Protein AF-A0A9D5JWA3-F1 (afdb_monomer_lite)

Radius of gyration: 16.67 Å; chains: 1; bounding box: 48×24×41 Å

Foldseek 3Di:
DDCVVVVVVVVVVVDDPDDDDDDPVQVVCCVPPVVVVVVLLVVLLVVLVVCAPAAEDEAEACHRVSSVVNNVVRYNYYHYDYPD

Secondary structure (DSSP, 8-state):
--THHHHHHHHHTTS--PPPPPPHHHHHHHHH-HHHHHHHHHHHHHHHHHHTT-SEEEEE--TTSTTHHHHHTTSSEEEEE---

Organism: NCBI:txid2044937

Sequence (84 aa):
MNNSKALWLSVEREIQSDLITLGRYASDDYIHDPKHLGFVASRYKFCASLLRGSHVVLEVGCGDGFGSGIVASTVDRLICTDIN

Structure (mmCIF, N/CA/C/O backbone):
data_AF-A0A9D5JWA3-F1
#
_entry.id   AF-A0A9D5JWA3-F1
#
loop_
_atom_site.group_PDB
_atom_site.id
_atom_site.type_symbol
_atom_site.label_atom_id
_atom_site.label_alt_id
_atom_site.label_comp_id
_atom_site.label_asym_id
_atom_site.label_entity_id
_atom_site.label_seq_id
_atom_site.pdbx_PDB_ins_code
_atom_site.Cartn_x
_atom_site.Cartn_y
_atom_site.Cartn_z
_atom_site.occupancy
_atom_site.B_iso_or_equiv
_atom_site.auth_seq_id
_atom_site.auth_comp_id
_atom_site.auth_asym_id
_atom_site.auth_atom_id
_atom_site.pdbx_PDB_model_num
ATOM 1 N N . MET A 1 1 ? 29.645 1.828 25.112 1.00 54.19 1 MET A N 1
ATOM 2 C CA . MET A 1 1 ? 29.508 1.588 23.658 1.00 54.19 1 MET A CA 1
ATOM 3 C C . MET A 1 1 ? 28.041 1.336 23.376 1.00 54.19 1 MET A C 1
ATOM 5 O O . MET A 1 1 ? 27.456 0.488 24.035 1.00 54.19 1 MET A O 1
ATOM 9 N N . ASN A 1 2 ? 27.434 2.150 22.513 1.00 63.12 2 ASN A N 1
ATOM 10 C CA . ASN A 1 2 ? 25.991 2.142 22.288 1.00 63.12 2 ASN A CA 1
ATOM 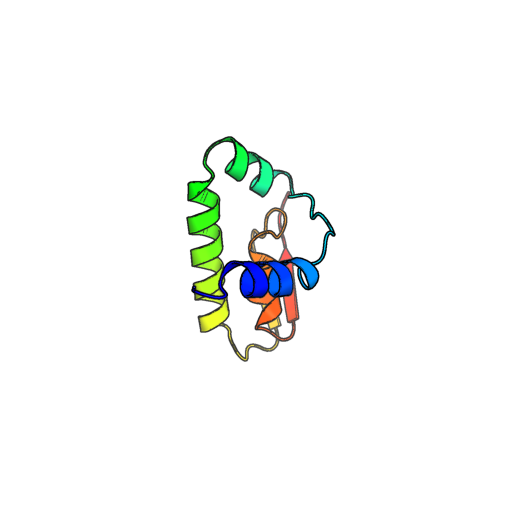11 C C . ASN A 1 2 ? 25.554 0.805 21.677 1.00 63.12 2 ASN A C 1
ATOM 13 O O . ASN A 1 2 ? 26.117 0.361 20.678 1.00 63.12 2 ASN A O 1
ATOM 17 N N . ASN A 1 3 ? 24.547 0.174 22.279 1.00 84.00 3 ASN A N 1
ATOM 18 C CA . ASN A 1 3 ? 24.044 -1.154 21.919 1.00 84.00 3 ASN A CA 1
ATOM 19 C C . ASN A 1 3 ? 23.229 -1.169 20.601 1.00 84.00 3 ASN A C 1
ATOM 21 O O . ASN A 1 3 ? 22.412 -2.057 20.367 1.00 84.00 3 ASN A O 1
ATOM 25 N N . SER A 1 4 ? 23.422 -0.172 19.733 1.00 91.06 4 SER A N 1
ATOM 26 C CA . SER A 1 4 ? 22.634 0.056 18.516 1.00 91.06 4 SER A CA 1
ATOM 27 C C . SER A 1 4 ? 22.689 -1.125 17.550 1.00 91.06 4 SER A C 1
ATOM 29 O O . SER A 1 4 ? 21.693 -1.426 16.906 1.00 91.06 4 SER A O 1
ATOM 31 N N . LYS A 1 5 ? 23.823 -1.838 17.486 1.00 92.56 5 LYS A N 1
ATOM 32 C CA . LYS A 1 5 ? 23.953 -3.043 16.657 1.00 92.56 5 LYS A CA 1
ATOM 33 C C . LYS A 1 5 ? 23.053 -4.178 17.151 1.00 92.56 5 LYS A C 1
ATOM 35 O O . LYS A 1 5 ? 22.382 -4.799 16.338 1.00 92.56 5 LYS A O 1
ATOM 40 N N . ALA A 1 6 ? 23.023 -4.451 18.457 1.00 93.88 6 ALA A N 1
ATOM 41 C CA . ALA A 1 6 ? 22.172 -5.517 18.985 1.00 93.88 6 ALA A CA 1
ATOM 42 C C . ALA A 1 6 ? 20.684 -5.170 18.852 1.00 93.88 6 ALA A C 1
ATOM 44 O O . ALA A 1 6 ? 19.887 -6.056 18.565 1.00 93.88 6 ALA A O 1
ATOM 45 N N . LEU A 1 7 ? 20.337 -3.886 19.008 1.00 93.06 7 LEU A N 1
ATOM 46 C CA . LEU A 1 7 ? 18.981 -3.386 18.789 1.00 93.06 7 LEU A CA 1
ATOM 47 C C . LEU A 1 7 ? 18.556 -3.497 17.316 1.00 93.06 7 LEU A C 1
ATOM 49 O O . LEU A 1 7 ? 17.439 -3.902 17.024 1.00 93.06 7 LEU A O 1
ATOM 53 N N . TRP A 1 8 ? 19.445 -3.176 16.373 1.00 93.06 8 TRP A N 1
ATOM 54 C CA . TRP A 1 8 ? 19.135 -3.324 14.950 1.00 93.06 8 TRP A CA 1
ATOM 55 C C . TRP A 1 8 ? 18.938 -4.798 14.572 1.00 93.06 8 TRP A C 1
ATOM 57 O O . TRP A 1 8 ? 17.940 -5.145 13.949 1.00 93.06 8 TRP A O 1
ATOM 67 N N . LEU A 1 9 ? 19.820 -5.682 15.051 1.00 93.88 9 LEU A N 1
ATOM 68 C CA . LEU A 1 9 ? 19.706 -7.127 14.835 1.00 93.88 9 LEU A CA 1
ATOM 69 C C . LEU A 1 9 ? 18.460 -7.742 15.491 1.00 93.88 9 LEU A C 1
ATOM 71 O O . LEU A 1 9 ? 18.009 -8.792 15.047 1.00 93.88 9 LEU A O 1
ATOM 75 N N . SER A 1 10 ? 17.908 -7.155 16.561 1.00 94.19 10 SER A N 1
ATOM 76 C CA . 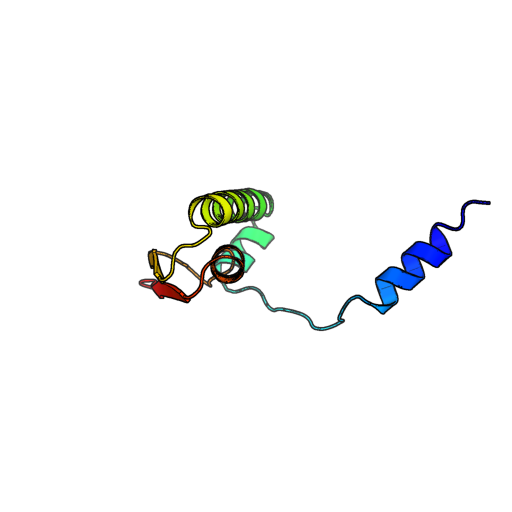SER A 1 10 ? 16.639 -7.641 17.114 1.00 94.19 10 SER A CA 1
ATOM 77 C C . SER A 1 10 ? 15.455 -7.292 16.224 1.00 94.19 10 SER A C 1
ATOM 79 O O . SER A 1 10 ? 14.620 -8.161 16.017 1.00 94.19 10 SER A O 1
ATOM 81 N N . VAL A 1 11 ? 15.424 -6.081 15.658 1.00 92.62 11 VAL A N 1
ATOM 82 C CA . VAL A 1 11 ? 14.374 -5.661 14.714 1.00 92.62 11 VAL A CA 1
ATOM 83 C C . VAL A 1 11 ? 14.465 -6.451 13.413 1.00 92.62 11 VAL A C 1
ATOM 85 O O . VAL A 1 11 ? 13.451 -6.932 12.928 1.00 92.62 11 VAL A O 1
ATOM 88 N N . GLU A 1 12 ? 15.667 -6.642 12.865 1.00 92.75 12 GLU A N 1
ATOM 89 C CA . GLU A 1 12 ? 15.863 -7.402 11.623 1.00 92.75 12 GLU A CA 1
ATOM 90 C C . GLU A 1 12 ? 15.284 -8.823 11.715 1.00 92.75 12 GLU A C 1
ATOM 92 O O . GLU A 1 12 ? 14.660 -9.291 10.769 1.00 92.75 12 GLU A O 1
ATOM 97 N N . ARG A 1 13 ? 15.409 -9.483 12.877 1.00 93.19 13 ARG A N 1
ATOM 98 C CA . ARG A 1 13 ? 14.826 -10.816 13.116 1.00 93.19 13 ARG A CA 1
ATOM 99 C C . ARG A 1 13 ? 13.294 -10.843 13.120 1.00 93.19 13 ARG A C 1
ATOM 101 O O . ARG A 1 13 ? 12.730 -11.925 12.994 1.00 93.19 13 ARG A O 1
ATOM 108 N N . GLU A 1 14 ? 12.638 -9.702 13.315 1.00 93.31 14 GLU A N 1
ATOM 109 C CA . GLU A 1 14 ? 11.175 -9.575 13.310 1.00 93.31 14 GLU A CA 1
ATOM 110 C C . GLU A 1 14 ? 10.623 -9.229 11.918 1.00 93.31 14 GLU A C 1
ATOM 112 O O . GLU A 1 14 ? 9.429 -9.397 11.672 1.00 93.31 14 GLU A O 1
ATOM 117 N N . ILE A 1 15 ? 11.471 -8.757 10.996 1.00 91.56 15 ILE A N 1
ATOM 118 C CA . ILE A 1 15 ? 11.055 -8.397 9.638 1.00 91.56 15 ILE A CA 1
ATOM 119 C C . ILE A 1 15 ? 10.775 -9.678 8.846 1.00 91.56 15 ILE A C 1
ATOM 121 O O . ILE A 1 15 ? 11.641 -10.539 8.695 1.00 91.56 15 ILE A O 1
ATOM 125 N N . GLN A 1 16 ? 9.559 -9.796 8.309 1.00 89.44 16 GLN A N 1
ATOM 126 C CA . GLN A 1 16 ? 9.201 -10.899 7.420 1.00 89.44 16 GLN A CA 1
ATOM 127 C C . GLN A 1 16 ? 10.022 -10.846 6.125 1.00 89.44 16 GLN A C 1
ATOM 129 O O . GLN A 1 16 ? 10.202 -9.784 5.533 1.00 89.44 16 GLN A O 1
ATOM 134 N N . SER A 1 17 ? 10.496 -12.008 5.675 1.00 88.12 17 SER A N 1
ATOM 135 C CA . SER A 1 17 ? 11.289 -12.145 4.446 1.00 88.12 17 SER A CA 1
ATOM 136 C C . SER A 1 17 ? 10.448 -12.233 3.173 1.00 88.12 17 SER A C 1
ATOM 138 O O . SER A 1 17 ? 11.009 -12.327 2.082 1.00 88.12 17 SER A O 1
ATOM 140 N N . ASP A 1 18 ? 9.122 -12.268 3.304 1.00 93.38 18 ASP A N 1
ATOM 141 C CA . ASP A 1 18 ? 8.227 -12.419 2.166 1.00 93.38 18 ASP A CA 1
ATOM 142 C C . ASP A 1 18 ? 8.328 -11.203 1.248 1.00 93.38 18 ASP A C 1
ATOM 144 O O . ASP A 1 18 ? 8.186 -10.050 1.661 1.00 93.38 18 ASP A O 1
ATOM 148 N N . LEU A 1 19 ? 8.592 -11.477 -0.025 1.00 91.31 19 LEU A N 1
ATOM 149 C CA . LEU A 1 19 ? 8.688 -10.450 -1.046 1.00 91.31 19 LEU A CA 1
ATOM 150 C C . LEU A 1 19 ? 7.317 -10.228 -1.671 1.00 91.31 19 LEU A C 1
ATOM 152 O O . LEU A 1 19 ? 6.641 -11.175 -2.075 1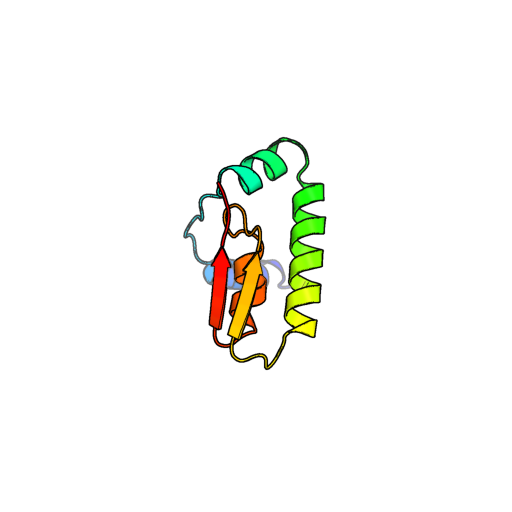.00 91.31 19 LEU A O 1
ATOM 156 N N . ILE A 1 20 ? 6.944 -8.961 -1.820 1.00 91.06 20 ILE A N 1
ATOM 157 C CA . ILE A 1 20 ? 5.802 -8.570 -2.640 1.00 91.06 20 ILE A CA 1
ATOM 158 C C . ILE A 1 20 ? 6.291 -8.200 -4.037 1.00 91.06 20 ILE A C 1
ATOM 160 O O . ILE A 1 20 ? 7.292 -7.502 -4.201 1.00 91.06 20 ILE A O 1
ATOM 164 N N . THR A 1 21 ? 5.580 -8.672 -5.055 1.00 94.44 21 THR A N 1
ATOM 165 C CA . THR A 1 21 ? 5.788 -8.206 -6.429 1.00 94.44 21 THR A CA 1
ATOM 166 C C . THR A 1 21 ? 4.877 -7.012 -6.664 1.00 94.44 21 THR A C 1
ATOM 168 O O . THR A 1 21 ? 3.676 -7.096 -6.408 1.00 94.44 21 THR A O 1
ATOM 171 N N . LEU A 1 22 ? 5.445 -5.897 -7.126 1.00 95.06 22 LEU A N 1
ATOM 172 C CA . LEU A 1 22 ? 4.657 -4.725 -7.492 1.00 95.06 22 LEU A CA 1
ATOM 173 C C . LEU A 1 22 ? 3.878 -4.991 -8.783 1.00 95.06 22 LEU A C 1
ATOM 175 O O . LEU A 1 22 ? 4.345 -5.697 -9.679 1.00 95.06 22 LEU A O 1
ATOM 179 N N . GLY A 1 23 ? 2.687 -4.405 -8.880 1.00 95.31 23 GLY A N 1
ATOM 180 C CA . GLY A 1 23 ? 1.906 -4.434 -10.109 1.00 95.31 23 GLY A CA 1
ATOM 181 C C . GLY A 1 23 ? 2.566 -3.633 -11.230 1.00 95.31 23 GLY A C 1
ATOM 182 O O . GLY A 1 23 ? 3.591 -2.975 -11.039 1.00 95.31 23 GLY A O 1
ATOM 183 N N . ARG A 1 24 ? 1.993 -3.714 -12.434 1.00 95.69 24 ARG A N 1
ATOM 184 C CA . ARG A 1 24 ? 2.576 -3.113 -13.641 1.00 95.69 24 ARG A CA 1
ATOM 185 C C . ARG A 1 24 ? 2.805 -1.607 -13.497 1.00 95.69 24 ARG A C 1
ATOM 187 O O . ARG A 1 24 ? 3.866 -1.137 -13.890 1.00 95.69 24 ARG A O 1
ATOM 194 N N . TYR A 1 25 ? 1.827 -0.875 -12.969 1.00 95.56 25 TYR A N 1
ATOM 195 C CA . TYR A 1 25 ? 1.867 0.587 -12.911 1.00 95.56 25 TYR A CA 1
ATOM 196 C C . TYR A 1 25 ? 2.826 1.065 -11.826 1.00 95.56 25 TYR A C 1
ATOM 198 O O . TYR A 1 25 ? 3.702 1.879 -12.096 1.00 95.56 25 TYR A O 1
ATOM 206 N N . ALA A 1 26 ? 2.741 0.485 -10.630 1.00 96.44 26 ALA A N 1
ATOM 207 C CA . ALA A 1 26 ? 3.662 0.792 -9.549 1.00 96.44 26 ALA A CA 1
ATOM 208 C C . ALA A 1 26 ? 5.105 0.391 -9.893 1.00 96.44 26 ALA A C 1
ATOM 210 O O . ALA A 1 26 ? 6.042 1.088 -9.514 1.00 96.44 26 ALA A O 1
ATOM 211 N N . SER A 1 27 ? 5.303 -0.705 -10.634 1.00 97.50 27 SER A N 1
ATOM 212 C CA . SER A 1 27 ? 6.630 -1.092 -11.130 1.00 97.50 27 SER A CA 1
ATOM 213 C C . SER A 1 27 ? 7.183 -0.078 -12.129 1.00 97.50 27 SER A C 1
ATOM 215 O O . SER A 1 27 ? 8.345 0.305 -12.014 1.00 97.50 27 SER A O 1
ATOM 217 N N . ASP A 1 28 ? 6.368 0.364 -13.092 1.00 97.12 28 ASP A N 1
ATOM 218 C CA . ASP A 1 28 ? 6.771 1.360 -14.089 1.00 97.12 28 ASP A CA 1
ATOM 219 C C . ASP A 1 28 ? 7.144 2.691 -13.427 1.00 97.12 28 ASP A C 1
ATOM 221 O O . ASP A 1 28 ? 8.222 3.227 -13.693 1.00 97.12 28 ASP A O 1
ATOM 225 N N . ASP A 1 29 ? 6.324 3.149 -12.477 1.00 96.75 29 ASP A N 1
ATOM 226 C CA . ASP A 1 29 ? 6.614 4.331 -11.669 1.00 96.75 29 ASP A CA 1
ATOM 227 C C . ASP A 1 29 ? 7.914 4.160 -10.878 1.00 96.75 29 ASP A C 1
ATOM 229 O O . ASP A 1 29 ? 8.756 5.049 -10.889 1.00 96.75 29 ASP A O 1
ATOM 233 N N . TYR A 1 30 ? 8.132 3.021 -10.211 1.00 96.94 30 TYR A N 1
ATOM 234 C CA . TYR A 1 30 ? 9.365 2.799 -9.447 1.00 96.94 30 TYR A CA 1
ATOM 235 C C . TYR A 1 30 ? 10.618 2.873 -10.329 1.00 96.94 30 TYR A C 1
ATOM 237 O O . TYR A 1 30 ? 11.639 3.422 -9.911 1.00 96.94 30 TYR A O 1
ATOM 245 N N . ILE A 1 31 ? 10.548 2.305 -11.535 1.00 97.94 31 ILE A N 1
ATOM 246 C CA . ILE A 1 31 ? 11.671 2.238 -12.474 1.00 97.94 31 ILE A CA 1
ATOM 247 C C . ILE A 1 31 ? 11.981 3.619 -13.060 1.00 97.94 31 ILE A C 1
ATOM 249 O O . ILE A 1 31 ? 13.154 3.983 -13.163 1.00 97.94 31 ILE A O 1
ATOM 253 N N . HIS A 1 32 ? 10.956 4.380 -13.445 1.00 98.25 32 HIS A N 1
ATOM 254 C CA . HIS A 1 32 ? 11.134 5.617 -14.209 1.00 98.25 32 HIS A CA 1
ATOM 255 C C . HIS A 1 32 ? 11.093 6.886 -13.347 1.00 98.25 32 HIS A C 1
ATOM 257 O O . HIS A 1 32 ? 11.850 7.822 -13.611 1.00 98.25 32 HIS A O 1
ATOM 263 N N . ASP A 1 33 ? 10.261 6.927 -12.305 1.00 97.25 33 ASP A N 1
ATOM 264 C CA . ASP A 1 33 ? 10.178 8.031 -11.344 1.00 97.25 33 ASP A CA 1
ATOM 265 C C . ASP A 1 33 ? 9.749 7.547 -9.941 1.00 97.25 33 ASP A C 1
ATOM 267 O O . ASP A 1 33 ? 8.595 7.706 -9.526 1.00 97.25 33 ASP A O 1
ATOM 271 N N . PRO A 1 34 ? 10.676 7.014 -9.126 1.00 96.31 34 PRO A N 1
ATOM 272 C CA . PRO A 1 34 ? 10.337 6.505 -7.798 1.00 96.31 34 PRO A CA 1
ATOM 273 C C . PRO A 1 34 ? 9.829 7.592 -6.836 1.00 96.31 34 PRO A C 1
ATOM 275 O O . PRO A 1 34 ? 9.230 7.272 -5.806 1.00 96.31 34 PRO A O 1
ATOM 278 N N . LYS A 1 35 ? 10.032 8.886 -7.138 1.00 97.62 35 LYS A N 1
ATOM 279 C CA . LYS A 1 35 ? 9.445 9.969 -6.334 1.00 97.62 35 LYS A CA 1
ATOM 280 C C . LYS A 1 35 ? 7.936 10.029 -6.535 1.00 97.62 35 LYS A C 1
ATOM 282 O O . LYS A 1 35 ? 7.230 10.326 -5.570 1.00 97.62 35 LYS A O 1
ATOM 287 N N . HIS A 1 36 ? 7.447 9.704 -7.733 1.00 96.81 36 HIS A N 1
ATOM 288 C CA . HIS A 1 36 ? 6.020 9.628 -8.027 1.00 96.81 36 HIS A CA 1
ATOM 289 C C . HIS A 1 36 ? 5.304 8.677 -7.060 1.00 96.81 36 HIS A C 1
ATOM 291 O O . HIS A 1 36 ? 4.334 9.086 -6.420 1.00 96.81 36 HIS A O 1
ATOM 297 N N . LEU A 1 37 ? 5.851 7.480 -6.814 1.00 95.75 37 LEU A N 1
ATOM 298 C CA . LEU A 1 37 ? 5.303 6.548 -5.818 1.00 95.75 37 LEU A CA 1
ATOM 299 C C . LEU A 1 37 ? 5.236 7.138 -4.408 1.00 95.75 37 LEU A C 1
ATOM 301 O O . LEU A 1 37 ? 4.273 6.893 -3.681 1.00 95.75 37 LEU A O 1
ATOM 305 N N . GLY A 1 38 ? 6.222 7.948 -4.018 1.00 97.00 38 GLY A N 1
ATOM 306 C CA . GLY A 1 38 ? 6.199 8.667 -2.743 1.00 97.00 38 GLY A CA 1
ATOM 307 C C . GLY A 1 38 ? 5.032 9.656 -2.645 1.00 97.00 38 GLY A C 1
ATOM 308 O O . GLY A 1 38 ? 4.359 9.728 -1.609 1.00 97.00 38 GLY A O 1
ATOM 309 N N . PHE A 1 39 ? 4.743 10.389 -3.723 1.00 97.88 39 PHE A N 1
ATOM 310 C CA . PHE A 1 39 ? 3.589 11.292 -3.793 1.00 97.88 39 PHE A CA 1
ATOM 311 C C . PHE A 1 39 ? 2.262 10.531 -3.812 1.00 97.88 39 PHE A C 1
ATOM 313 O O . PHE A 1 39 ? 1.334 10.916 -3.095 1.00 97.88 39 PHE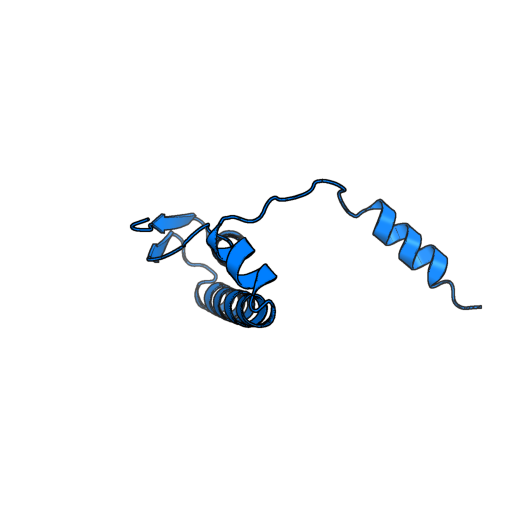 A O 1
ATOM 320 N N . VAL A 1 40 ? 2.181 9.426 -4.557 1.00 96.56 40 VAL A N 1
ATOM 321 C CA . VAL A 1 40 ? 1.020 8.527 -4.561 1.00 96.56 40 VAL A CA 1
ATOM 322 C C . VAL A 1 40 ? 0.766 8.013 -3.144 1.00 96.56 40 VAL A C 1
ATOM 324 O O . VAL A 1 40 ? -0.300 8.276 -2.590 1.00 96.56 40 VAL A O 1
ATOM 327 N N . ALA A 1 41 ? 1.753 7.395 -2.493 1.00 97.19 41 ALA A N 1
ATOM 328 C CA . ALA A 1 41 ? 1.623 6.891 -1.125 1.00 97.19 41 ALA A CA 1
ATOM 329 C C . ALA A 1 41 ? 1.193 7.988 -0.133 1.00 97.19 41 ALA A C 1
ATOM 331 O O . ALA A 1 41 ? 0.333 7.761 0.720 1.00 97.19 41 ALA A O 1
ATOM 332 N N . SER A 1 42 ? 1.732 9.203 -0.272 1.00 98.31 42 SER A N 1
ATOM 333 C CA . SER A 1 42 ? 1.359 10.350 0.568 1.00 98.31 42 SER A CA 1
ATOM 334 C C . SER A 1 42 ? -0.103 10.763 0.379 1.00 98.31 42 SER A C 1
ATOM 336 O O . SER A 1 42 ? -0.799 11.018 1.366 1.00 98.31 42 SER A O 1
ATOM 338 N N . ARG A 1 43 ? -0.597 10.781 -0.866 1.00 97.50 43 ARG A N 1
ATOM 339 C CA . ARG A 1 43 ? -2.006 11.058 -1.183 1.00 97.50 43 ARG A CA 1
ATOM 340 C C . ARG A 1 43 ? -2.925 10.022 -0.540 1.00 97.50 43 ARG A C 1
ATOM 342 O O . ARG A 1 43 ? -3.867 10.398 0.153 1.00 97.50 43 ARG A O 1
ATOM 349 N N . TYR A 1 44 ? -2.614 8.736 -0.689 1.00 98.31 44 TYR A N 1
ATOM 350 C CA . TYR A 1 44 ? -3.403 7.657 -0.089 1.00 98.31 44 TYR A CA 1
ATOM 351 C C . TYR A 1 44 ? -3.373 7.679 1.442 1.00 98.31 44 TYR A C 1
ATOM 353 O O . TYR A 1 44 ? -4.413 7.495 2.072 1.00 98.31 44 TYR A O 1
ATOM 361 N N . LYS A 1 45 ? -2.226 7.996 2.058 1.00 98.38 45 LYS A N 1
ATOM 362 C CA . LYS A 1 45 ? -2.116 8.190 3.513 1.00 98.38 45 LYS A CA 1
ATOM 363 C C . LYS A 1 45 ? -3.037 9.306 4.009 1.00 98.38 45 LYS A C 1
ATOM 365 O O . LYS A 1 45 ? -3.692 9.155 5.039 1.00 98.38 45 LYS A O 1
ATOM 370 N N . PHE A 1 46 ? -3.093 10.425 3.289 1.00 98.50 46 PHE A N 1
ATOM 371 C CA . PHE A 1 46 ? -3.981 11.531 3.638 1.00 98.50 46 PHE A CA 1
ATOM 372 C C . PHE A 1 46 ? -5.458 11.136 3.494 1.00 98.50 46 PHE A C 1
ATOM 374 O O . PHE A 1 46 ? -6.237 11.339 4.426 1.00 98.50 46 PHE A O 1
ATOM 381 N N . CYS A 1 47 ? -5.833 10.491 2.384 1.00 98.19 47 CYS A N 1
ATOM 382 C CA . CYS A 1 47 ? -7.188 9.975 2.177 1.00 98.19 47 CYS A CA 1
ATOM 383 C C . CYS A 1 47 ? -7.603 8.973 3.262 1.00 98.19 47 CYS A C 1
ATOM 385 O O . CYS A 1 47 ? -8.703 9.089 3.793 1.00 98.19 47 CYS A O 1
ATOM 387 N N . ALA A 1 48 ? -6.724 8.044 3.650 1.00 98.25 48 ALA A N 1
ATOM 388 C CA . ALA A 1 48 ? -6.996 7.088 4.723 1.00 98.25 48 ALA A CA 1
ATOM 389 C C . ALA A 1 48 ? -7.345 7.796 6.044 1.00 98.25 48 ALA A C 1
ATOM 391 O O . ALA A 1 48 ? -8.304 7.421 6.714 1.00 98.25 48 ALA A O 1
ATOM 392 N N . SER A 1 49 ? -6.638 8.881 6.383 1.00 98.00 49 SER A N 1
ATOM 393 C CA . SER A 1 49 ? -6.957 9.676 7.574 1.00 98.00 49 SER A CA 1
ATOM 394 C C . SER A 1 49 ? -8.315 10.375 7.482 1.00 98.00 49 SER A C 1
ATOM 396 O O . SER A 1 49 ? -9.003 10.467 8.496 1.00 98.00 49 SER A O 1
ATOM 398 N N . LEU A 1 50 ? -8.690 10.889 6.307 1.00 98.12 50 LEU A N 1
ATOM 399 C CA . LEU A 1 50 ? -9.981 11.556 6.101 1.00 98.12 50 LEU A CA 1
ATOM 400 C C . LEU A 1 50 ? -11.156 10.575 6.141 1.00 98.12 50 LEU A C 1
ATOM 402 O O . LEU A 1 50 ? -12.240 10.930 6.591 1.00 98.12 50 LEU A O 1
ATOM 406 N N . LEU A 1 51 ? -10.937 9.352 5.664 1.00 98.25 51 LEU A N 1
ATOM 407 C CA . LEU A 1 51 ? -11.968 8.326 5.518 1.00 98.25 51 LEU A CA 1
ATOM 408 C C . LEU A 1 51 ? -12.105 7.429 6.752 1.00 98.25 51 LEU A C 1
ATOM 410 O O . LEU A 1 51 ? -12.950 6.532 6.763 1.00 98.25 51 LEU A O 1
ATOM 414 N N . ARG A 1 52 ? -11.311 7.657 7.802 1.00 97.25 52 ARG A N 1
ATOM 415 C CA . ARG A 1 52 ? -11.348 6.866 9.034 1.00 97.25 52 ARG A CA 1
ATOM 416 C C . ARG A 1 52 ? -12.759 6.809 9.626 1.00 97.25 52 ARG A C 1
ATOM 418 O O . ARG A 1 52 ? -13.391 7.835 9.847 1.00 97.25 52 ARG A O 1
ATOM 425 N N . GLY A 1 53 ? -13.220 5.594 9.923 1.00 95.38 53 GLY A N 1
ATOM 426 C CA . GLY A 1 53 ? -14.569 5.337 10.444 1.00 95.38 53 GLY A CA 1
ATOM 427 C C . GLY A 1 53 ? -15.646 5.178 9.367 1.00 95.38 53 GLY A C 1
ATOM 428 O O . GLY A 1 53 ? -16.793 4.891 9.699 1.00 95.38 53 GLY A O 1
ATOM 429 N N . SER A 1 54 ? -15.297 5.319 8.086 1.00 98.19 54 SER A N 1
ATOM 430 C CA . SER A 1 54 ? -16.208 4.991 6.987 1.00 98.19 54 SER A CA 1
ATOM 431 C C . SER A 1 54 ? -16.432 3.481 6.909 1.00 98.19 54 SER A C 1
ATOM 433 O O . SER A 1 54 ? -15.478 2.701 6.939 1.00 98.19 54 SER A O 1
ATOM 435 N N . HIS A 1 55 ? -17.694 3.070 6.765 1.00 98.12 55 HIS A N 1
ATOM 436 C CA . HIS A 1 55 ? -18.055 1.655 6.653 1.00 98.12 55 HIS A CA 1
ATOM 437 C C . HIS A 1 55 ? -17.750 1.093 5.256 1.00 98.12 55 HIS A C 1
ATOM 439 O O . HIS A 1 55 ? -17.222 -0.005 5.122 1.00 98.12 55 HIS A O 1
ATOM 445 N N . VAL A 1 56 ? -18.083 1.825 4.191 1.00 98.38 56 VAL A N 1
ATOM 446 C CA . VAL A 1 56 ? -17.809 1.398 2.811 1.00 98.38 56 VAL A CA 1
ATOM 447 C C . VAL A 1 56 ? -17.243 2.571 2.030 1.00 98.38 56 VAL A C 1
ATOM 449 O O . VAL A 1 56 ? -17.836 3.649 2.017 1.00 98.38 56 VAL A O 1
ATOM 452 N N . VAL A 1 57 ? -16.112 2.352 1.367 1.00 98.50 57 VAL A N 1
ATOM 453 C CA . VAL A 1 57 ? -15.465 3.322 0.479 1.00 98.50 57 VAL A CA 1
ATOM 454 C C . VAL A 1 57 ? -15.337 2.715 -0.912 1.00 98.50 57 VAL A C 1
ATOM 456 O O . VAL A 1 57 ? -14.944 1.559 -1.050 1.00 98.50 57 VAL A O 1
ATOM 459 N N . LEU A 1 58 ? -15.664 3.504 -1.937 1.00 98.31 58 LEU A N 1
ATOM 460 C CA . LEU A 1 58 ? -15.399 3.178 -3.335 1.00 98.31 58 LEU A CA 1
ATOM 461 C C . LEU A 1 58 ? -14.159 3.941 -3.802 1.00 98.31 58 LEU A C 1
ATOM 463 O O . LEU A 1 58 ? -14.134 5.171 -3.770 1.00 98.31 58 LEU A O 1
ATOM 467 N N . GLU A 1 59 ? -13.159 3.208 -4.267 1.00 98.06 59 GLU A N 1
ATOM 468 C CA . GLU A 1 59 ? -12.010 3.739 -4.984 1.00 98.06 59 GLU A CA 1
ATOM 469 C C . GLU A 1 59 ? -12.207 3.526 -6.487 1.00 98.06 59 GLU A C 1
ATOM 471 O O . GLU A 1 59 ? -12.370 2.396 -6.945 1.00 98.06 59 GLU A O 1
ATOM 476 N N . VAL A 1 60 ? -12.190 4.623 -7.246 1.00 97.88 60 VAL A N 1
ATOM 477 C CA . VAL A 1 60 ? -12.299 4.617 -8.709 1.00 97.88 60 VAL A CA 1
ATOM 478 C C . VAL A 1 60 ? -10.938 4.965 -9.299 1.00 97.88 60 VAL A C 1
ATOM 480 O O . VAL A 1 60 ? -10.399 6.028 -8.994 1.00 97.88 60 VAL A O 1
ATOM 483 N N . GLY A 1 61 ? -10.411 4.092 -10.155 1.00 96.44 61 GLY A N 1
ATOM 484 C CA . GLY A 1 61 ? -9.074 4.235 -10.726 1.00 96.44 61 GLY A CA 1
ATOM 485 C C . GLY A 1 61 ? -7.984 3.760 -9.764 1.00 96.44 61 GLY A C 1
ATOM 486 O O . GLY A 1 61 ? -7.082 4.532 -9.440 1.00 96.44 61 GLY A O 1
ATOM 487 N N . CYS A 1 62 ? -8.099 2.533 -9.245 1.00 96.56 62 CYS A N 1
ATOM 488 C CA . CYS A 1 62 ? -7.138 1.984 -8.283 1.00 96.56 62 CYS A CA 1
A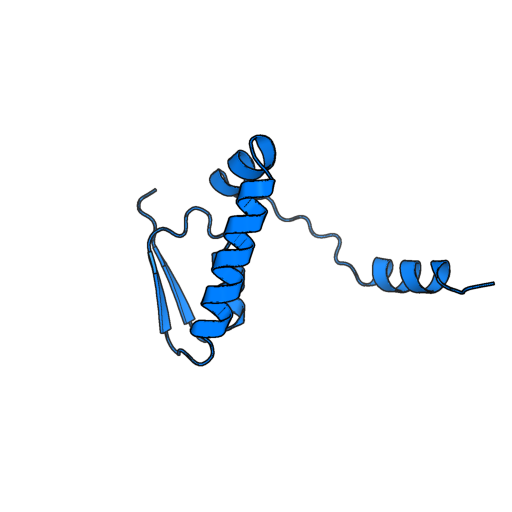TOM 489 C C . CYS A 1 62 ? -5.821 1.497 -8.910 1.00 96.56 62 CYS A C 1
ATOM 491 O O . CYS A 1 62 ? -4.883 1.170 -8.182 1.00 96.56 62 CYS A O 1
ATOM 493 N N . GLY A 1 63 ? -5.740 1.416 -10.239 1.00 95.56 63 GLY A N 1
ATOM 494 C CA . GLY A 1 63 ? -4.630 0.801 -10.956 1.00 95.56 63 GLY A CA 1
ATOM 495 C C . GLY A 1 63 ? -4.396 -0.628 -10.471 1.00 95.56 63 GLY A C 1
ATOM 496 O O . GLY A 1 63 ? -5.316 -1.439 -10.397 1.00 95.56 63 GLY A O 1
ATOM 497 N N . ASP A 1 64 ? -3.159 -0.921 -10.081 1.00 95.50 64 ASP A N 1
ATOM 498 C CA . ASP A 1 64 ? -2.768 -2.202 -9.484 1.00 95.50 64 ASP A CA 1
ATOM 499 C C . ASP A 1 64 ? -2.985 -2.288 -7.962 1.00 95.50 64 ASP A C 1
ATOM 501 O O . ASP A 1 64 ? -2.586 -3.266 -7.327 1.00 95.50 64 ASP A O 1
ATOM 505 N N . GLY A 1 65 ? -3.624 -1.283 -7.363 1.00 96.00 65 GLY A N 1
ATOM 506 C CA . GLY A 1 65 ? -3.988 -1.276 -5.952 1.00 96.00 65 GLY A CA 1
ATOM 507 C C . GLY A 1 65 ? -2.847 -0.937 -4.991 1.00 96.00 65 GLY A C 1
ATOM 508 O O . GLY A 1 65 ? -3.024 -1.101 -3.781 1.00 96.00 65 GLY A O 1
ATOM 509 N N . PHE A 1 66 ? -1.700 -0.432 -5.472 1.00 95.94 66 PHE A N 1
ATOM 510 C CA . PHE A 1 66 ? -0.558 -0.058 -4.619 1.00 95.94 66 PHE A CA 1
ATOM 511 C C . PHE A 1 66 ? -0.960 0.855 -3.447 1.00 95.94 66 PHE A C 1
ATOM 513 O O . PHE A 1 66 ? -0.610 0.602 -2.294 1.00 95.94 66 PHE A O 1
ATOM 520 N N . GLY A 1 67 ? -1.727 1.912 -3.728 1.00 96.88 67 GLY A N 1
ATOM 521 C CA . GLY A 1 67 ? -2.216 2.836 -2.704 1.00 96.88 67 GLY A CA 1
ATOM 522 C C . GLY A 1 67 ? -3.419 2.309 -1.916 1.00 96.88 67 GLY A C 1
ATOM 523 O O . GLY A 1 67 ? -3.584 2.657 -0.743 1.00 96.88 67 GLY A O 1
ATOM 524 N N . SER A 1 68 ? -4.239 1.447 -2.525 1.00 97.69 68 SER A N 1
ATOM 525 C CA . SER A 1 68 ? -5.497 0.946 -1.957 1.00 97.69 68 SER A CA 1
ATOM 526 C C . SER A 1 68 ? -5.300 0.268 -0.605 1.00 97.69 68 SER A C 1
ATOM 528 O O . SER A 1 68 ? -6.098 0.481 0.307 1.00 97.69 68 SER A O 1
ATOM 530 N N . GLY A 1 69 ? -4.200 -0.472 -0.424 1.00 96.06 69 GLY A N 1
ATOM 531 C CA . GLY A 1 69 ? -3.869 -1.118 0.852 1.00 96.06 69 GLY A CA 1
ATOM 532 C C . GLY A 1 69 ? -3.779 -0.140 2.032 1.00 96.06 69 GLY A C 1
ATOM 533 O O . GLY A 1 69 ? -4.196 -0.467 3.144 1.00 96.06 69 GLY A O 1
ATOM 534 N N . ILE A 1 70 ? -3.321 1.094 1.791 1.00 97.50 70 ILE A N 1
ATOM 535 C CA . ILE A 1 70 ? -3.237 2.136 2.825 1.00 97.50 70 ILE A CA 1
ATOM 536 C C . ILE A 1 70 ? -4.643 2.529 3.292 1.00 97.50 70 ILE A C 1
ATOM 538 O O . ILE A 1 70 ? -4.886 2.615 4.494 1.00 97.50 70 ILE A O 1
ATOM 542 N N . VAL A 1 71 ? -5.588 2.720 2.370 1.00 98.38 71 VAL A N 1
ATOM 543 C CA . VAL A 1 71 ? -6.977 3.071 2.710 1.00 98.38 71 VAL A CA 1
ATOM 544 C C . VAL A 1 71 ? -7.703 1.876 3.326 1.00 98.38 71 VAL A C 1
ATOM 546 O O . VAL A 1 71 ? -8.353 2.036 4.359 1.00 98.38 71 VAL A O 1
ATOM 549 N N . ALA A 1 72 ? -7.532 0.678 2.760 1.00 97.94 72 ALA A N 1
ATOM 550 C CA . ALA A 1 72 ? -8.131 -0.564 3.249 1.00 97.94 72 ALA A CA 1
ATOM 551 C C . ALA A 1 72 ? -7.746 -0.878 4.703 1.00 97.94 72 ALA A C 1
ATOM 553 O O . ALA A 1 72 ? -8.551 -1.431 5.438 1.00 97.94 72 ALA A O 1
ATOM 554 N N . SER A 1 73 ? -6.553 -0.469 5.149 1.00 96.38 73 SER A N 1
ATOM 555 C CA . SER A 1 73 ? -6.124 -0.639 6.546 1.00 96.38 73 SER A CA 1
ATOM 556 C C . SER A 1 73 ? -6.924 0.188 7.566 1.00 96.38 73 SER A C 1
ATOM 558 O O . SER A 1 73 ? -6.800 -0.030 8.769 1.00 96.38 73 SER A O 1
ATOM 560 N N . THR A 1 74 ? -7.699 1.175 7.105 1.00 97.06 74 THR A N 1
ATOM 561 C CA . THR A 1 74 ? -8.333 2.195 7.959 1.00 97.06 74 THR A CA 1
ATOM 562 C C . THR A 1 74 ? -9.865 2.219 7.855 1.00 97.06 74 THR A C 1
ATOM 564 O O . THR A 1 74 ? -10.528 2.798 8.722 1.00 97.06 74 THR A O 1
ATOM 567 N N . VAL A 1 75 ? -10.441 1.601 6.823 1.00 97.81 75 VAL A N 1
ATOM 568 C CA . VAL A 1 75 ? -11.893 1.535 6.574 1.00 97.81 75 VAL A CA 1
ATOM 569 C C . VAL A 1 75 ? -12.388 0.096 6.711 1.00 97.81 75 VAL A C 1
ATOM 571 O O . VAL A 1 75 ? -11.606 -0.831 6.547 1.00 97.81 75 VAL A O 1
ATOM 574 N N . ASP A 1 76 ? -13.678 -0.104 6.990 1.00 98.25 76 ASP A N 1
ATOM 575 C CA . ASP A 1 76 ? -14.225 -1.460 7.182 1.00 98.25 76 ASP A CA 1
ATOM 576 C C . ASP A 1 76 ? -14.292 -2.255 5.864 1.00 98.25 76 ASP A C 1
ATOM 578 O O . ASP A 1 76 ? -13.919 -3.425 5.797 1.00 98.25 76 ASP A O 1
ATOM 582 N N . ARG A 1 77 ? -14.692 -1.597 4.768 1.00 98.44 77 ARG A N 1
ATOM 583 C CA . ARG A 1 77 ? -14.694 -2.197 3.432 1.00 98.44 77 ARG A CA 1
ATOM 584 C C . ARG A 1 77 ? -14.261 -1.204 2.363 1.00 98.44 77 ARG A C 1
ATOM 586 O O . ARG A 1 77 ? -14.913 -0.181 2.155 1.00 98.44 77 ARG A O 1
ATOM 593 N N . LEU A 1 78 ? -13.210 -1.553 1.625 1.00 98.62 78 LEU A N 1
ATOM 594 C CA . LEU A 1 78 ? -12.800 -0.852 0.411 1.00 98.62 78 LEU A CA 1
ATOM 595 C C . LEU A 1 78 ? -13.242 -1.652 -0.821 1.00 98.62 78 LEU A C 1
ATOM 597 O O . LEU A 1 78 ? -12.971 -2.847 -0.925 1.00 98.62 78 LEU A O 1
ATOM 601 N N . ILE A 1 79 ? -13.947 -0.998 -1.739 1.00 98.56 79 ILE A N 1
ATOM 602 C CA . ILE A 1 79 ? -14.293 -1.530 -3.057 1.00 98.56 79 ILE A CA 1
ATOM 603 C C . ILE A 1 79 ? -13.433 -0.784 -4.065 1.00 98.56 79 ILE A C 1
ATOM 605 O O . ILE A 1 79 ? -13.548 0.432 -4.180 1.00 98.56 79 ILE A O 1
ATOM 609 N N . CYS A 1 80 ? -12.594 -1.509 -4.792 1.00 98.06 80 CYS A N 1
ATOM 610 C CA . CYS A 1 80 ? -11.735 -0.938 -5.819 1.00 98.06 80 CYS A CA 1
ATOM 611 C C . CYS A 1 80 ? -12.296 -1.269 -7.202 1.00 98.06 80 CYS A C 1
ATOM 613 O O . CYS A 1 80 ? -12.721 -2.400 -7.446 1.00 98.06 80 CYS A O 1
ATOM 615 N N . THR A 1 81 ? -12.299 -0.289 -8.098 1.00 97.69 81 THR A N 1
ATOM 616 C CA . THR A 1 81 ? -12.625 -0.489 -9.508 1.00 97.69 81 THR A CA 1
ATOM 617 C C . THR A 1 81 ? -11.630 0.254 -10.384 1.00 97.69 81 THR A C 1
ATOM 619 O O . THR A 1 81 ? -11.247 1.389 -10.091 1.00 97.69 81 THR A O 1
ATOM 622 N N . ASP A 1 82 ? -11.233 -0.389 -11.470 1.00 96.88 82 ASP A N 1
ATOM 623 C CA . ASP A 1 82 ? -10.406 0.187 -12.516 1.00 96.88 82 ASP A CA 1
ATOM 624 C C . ASP A 1 82 ? -10.936 -0.274 -13.875 1.00 96.88 82 ASP A C 1
ATOM 626 O O . ASP A 1 82 ? -11.661 -1.265 -13.968 1.00 96.88 82 ASP A O 1
ATOM 630 N N . ILE A 1 83 ? -10.625 0.487 -14.917 1.00 95.62 83 ILE A N 1
ATOM 631 C CA . ILE A 1 83 ? -11.064 0.193 -16.284 1.00 95.62 83 ILE A CA 1
ATOM 632 C C . ILE A 1 83 ? -10.046 -0.652 -17.058 1.00 95.62 83 ILE A C 1
ATOM 634 O O . ILE A 1 83 ? -10.366 -1.103 -18.158 1.00 95.62 83 ILE A O 1
ATOM 638 N N . ASN A 1 84 ? -8.832 -0.794 -16.522 1.00 84.12 84 ASN A N 1
ATOM 639 C CA . ASN A 1 84 ? -7.738 -1.547 -17.132 1.00 84.12 84 ASN A CA 1
ATOM 640 C C . ASN A 1 84 ? -7.832 -3.057 -16.891 1.00 84.12 84 ASN A C 1
ATOM 642 O O . ASN A 1 84 ? -8.378 -3.474 -15.846 1.00 84.12 84 ASN A O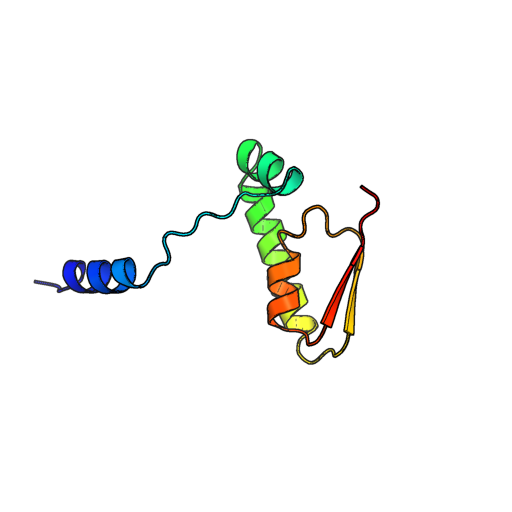 1
#

pLDDT: mean 94.99, std 6.43, range [54.19, 98.62]

InterPro domains:
  IPR029063 S-adenosyl-L-methionine-dependent methyltransferase superfamily [SSF53335] (19-84)